Protein AF-I4H5T1-F1 (afdb_monomer_lite)

pLDDT: mean 89.44, std 10.46, range [54.12, 98.19]

Organism: NCBI:txid1160283

Secondary structure (DSSP, 8-state):
------PPPPHHHHHHHHHHHHHHHHHTT--------PPPTTSHHHHHHHHHHHHTPEEEEEETTTEEEEEE-SS-EE----GGGHHHHHHHHHHHT-

Radius of gyration: 22.12 Å; chains: 1; bounding box: 38×36×61 Å

Structure (mmCIF, N/CA/C/O backbone):
data_AF-I4H5T1-F1
#
_entry.id   AF-I4H5T1-F1
#
loop_
_atom_site.group_PDB
_atom_site.id
_atom_site.type_symbol
_atom_site.label_atom_id
_atom_site.label_alt_id
_atom_site.label_comp_id
_atom_site.label_asym_id
_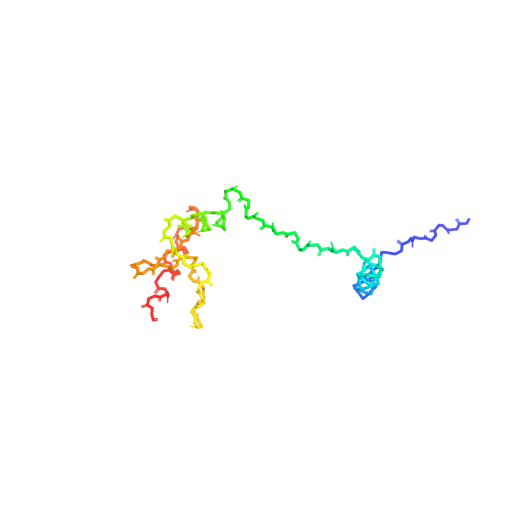atom_site.label_entity_id
_atom_site.label_seq_id
_atom_site.pdbx_PDB_ins_code
_atom_site.Cartn_x
_atom_site.Cartn_y
_atom_site.Cartn_z
_atom_site.occupancy
_atom_site.B_iso_or_equiv
_atom_site.auth_seq_id
_atom_site.auth_comp_id
_atom_site.auth_asym_id
_atom_site.auth_atom_id
_atom_site.pdbx_PDB_model_num
ATOM 1 N N . MET A 1 1 ? 26.052 21.667 -49.206 1.00 54.12 1 MET A N 1
ATOM 2 C CA . MET A 1 1 ? 24.682 21.175 -48.925 1.00 54.12 1 MET A CA 1
ATOM 3 C C . MET A 1 1 ? 24.437 21.208 -47.420 1.00 54.12 1 MET A C 1
ATOM 5 O O . MET A 1 1 ? 25.170 20.553 -46.689 1.00 54.12 1 MET A O 1
ATOM 9 N N . ALA A 1 2 ? 23.473 21.996 -46.937 1.00 59.09 2 ALA A N 1
ATOM 10 C CA . ALA A 1 2 ? 23.173 22.083 -45.505 1.00 59.09 2 ALA A CA 1
ATOM 11 C C . ALA A 1 2 ? 22.423 20.822 -45.033 1.00 59.09 2 ALA A C 1
ATOM 13 O O . ALA A 1 2 ? 21.368 20.485 -45.570 1.00 59.09 2 ALA A O 1
ATOM 14 N N . LYS A 1 3 ? 22.958 20.108 -44.033 1.00 61.84 3 LYS A N 1
ATOM 15 C CA . LYS A 1 3 ? 22.273 18.961 -43.416 1.00 61.84 3 LYS A CA 1
ATOM 16 C C . LYS A 1 3 ? 21.070 19.468 -42.612 1.00 61.84 3 LYS A C 1
ATOM 18 O O . LYS A 1 3 ? 21.237 20.072 -41.555 1.00 61.84 3 LYS A O 1
ATOM 23 N N . ARG A 1 4 ? 19.852 19.213 -43.098 1.00 67.12 4 ARG A N 1
ATOM 24 C CA . ARG A 1 4 ? 18.602 19.504 -42.377 1.00 67.12 4 ARG A CA 1
ATOM 25 C C . ARG A 1 4 ? 18.562 18.667 -41.090 1.00 67.12 4 ARG A C 1
ATOM 27 O O . ARG A 1 4 ? 18.478 17.442 -41.153 1.00 67.12 4 ARG A O 1
ATOM 34 N N . LYS A 1 5 ? 18.648 19.314 -39.920 1.00 63.56 5 LYS A N 1
ATOM 35 C CA . LYS A 1 5 ? 18.497 18.653 -38.611 1.00 63.56 5 LYS A CA 1
ATOM 36 C C . LYS A 1 5 ? 17.097 18.036 -38.535 1.00 63.56 5 LYS A C 1
ATOM 38 O O . LYS A 1 5 ? 16.102 18.747 -38.659 1.00 63.56 5 LYS A O 1
ATOM 43 N N . ARG A 1 6 ? 17.012 16.715 -38.349 1.00 70.62 6 ARG A N 1
ATOM 44 C CA . ARG A 1 6 ? 15.744 16.029 -38.062 1.00 70.62 6 ARG A CA 1
ATOM 45 C C . ARG A 1 6 ? 15.196 16.560 -36.736 1.00 70.62 6 ARG A C 1
ATOM 47 O O . ARG A 1 6 ? 15.814 16.349 -35.697 1.00 70.62 6 ARG A O 1
ATOM 54 N N . GLN A 1 7 ? 14.064 17.257 -36.779 1.00 77.44 7 GLN A N 1
ATOM 55 C CA . GLN A 1 7 ? 13.321 17.624 -35.575 1.00 77.44 7 GLN A CA 1
ATOM 56 C C . GLN A 1 7 ? 12.642 16.384 -34.994 1.00 77.44 7 GLN A C 1
ATOM 58 O O . GLN A 1 7 ? 12.106 15.550 -35.729 1.00 77.44 7 GLN A O 1
ATOM 63 N N . SER A 1 8 ? 12.695 16.257 -33.670 1.00 80.56 8 SER A N 1
ATOM 64 C CA . SER A 1 8 ? 11.978 15.211 -32.958 1.00 80.56 8 SER A CA 1
ATOM 65 C C . SER A 1 8 ? 10.465 15.454 -33.050 1.00 80.56 8 SER A C 1
ATOM 67 O O . SER A 1 8 ? 10.026 16.605 -33.094 1.00 80.56 8 SER A O 1
ATOM 69 N N . PRO A 1 9 ? 9.650 14.388 -33.097 1.00 82.38 9 PRO A N 1
ATOM 70 C CA . PRO A 1 9 ? 8.209 14.536 -33.221 1.00 82.38 9 PRO A CA 1
ATOM 71 C C . PRO A 1 9 ? 7.611 15.204 -31.983 1.00 82.38 9 PRO A C 1
ATOM 73 O O . PRO A 1 9 ? 8.003 14.883 -30.854 1.00 82.38 9 PRO A O 1
ATOM 76 N N . ASN A 1 10 ? 6.632 16.081 -32.191 1.00 91.12 10 ASN A N 1
ATOM 77 C CA . ASN A 1 10 ? 5.891 16.717 -31.102 1.00 91.12 10 ASN A CA 1
ATOM 78 C C . ASN A 1 10 ? 4.903 15.738 -30.428 1.00 91.12 10 ASN A C 1
ATOM 80 O O . ASN A 1 10 ? 4.734 14.598 -30.868 1.00 91.12 10 ASN A O 1
ATOM 84 N N . ALA A 1 11 ? 4.257 16.167 -29.339 1.00 90.88 11 ALA A N 1
ATOM 85 C CA . ALA A 1 11 ? 3.351 15.316 -28.560 1.00 90.88 11 ALA A CA 1
ATOM 86 C C . ALA A 1 11 ? 2.189 14.751 -29.400 1.00 90.88 11 ALA A C 1
ATOM 88 O O . ALA A 1 11 ? 1.937 13.548 -29.357 1.00 90.88 11 ALA A O 1
ATOM 89 N N . ALA A 1 12 ? 1.554 15.583 -30.233 1.00 90.25 12 ALA A N 1
ATOM 90 C CA . ALA A 1 12 ? 0.471 15.155 -31.119 1.00 90.25 12 ALA A CA 1
ATOM 91 C C . ALA A 1 12 ? 0.947 14.101 -32.134 1.00 90.25 12 ALA A C 1
ATOM 93 O O . ALA A 1 12 ? 0.311 13.068 -32.317 1.00 90.25 12 ALA A O 1
ATOM 94 N N . GLN A 1 13 ? 2.121 14.309 -32.737 1.00 90.00 13 GLN A N 1
ATOM 95 C CA . GLN A 1 13 ? 2.724 13.353 -33.666 1.00 90.00 13 GLN A CA 1
ATOM 96 C C . GLN A 1 13 ? 3.083 12.026 -32.988 1.00 90.00 13 GLN A C 1
ATOM 98 O O . GLN A 1 13 ? 2.974 10.976 -33.616 1.00 90.00 13 GLN A O 1
ATOM 103 N N . LYS A 1 14 ? 3.514 12.044 -31.721 1.00 89.94 14 LYS A N 1
ATOM 104 C CA . LYS A 1 14 ? 3.767 10.816 -30.952 1.00 89.94 14 LYS A CA 1
ATOM 105 C C . LYS A 1 14 ? 2.475 10.047 -30.681 1.00 89.94 14 LYS A C 1
ATOM 107 O O . LYS A 1 14 ? 2.473 8.831 -30.840 1.00 89.94 14 LYS A O 1
ATOM 112 N N . LEU A 1 15 ? 1.400 10.751 -30.332 1.00 88.81 15 LEU A N 1
ATOM 113 C CA . LEU A 1 15 ? 0.1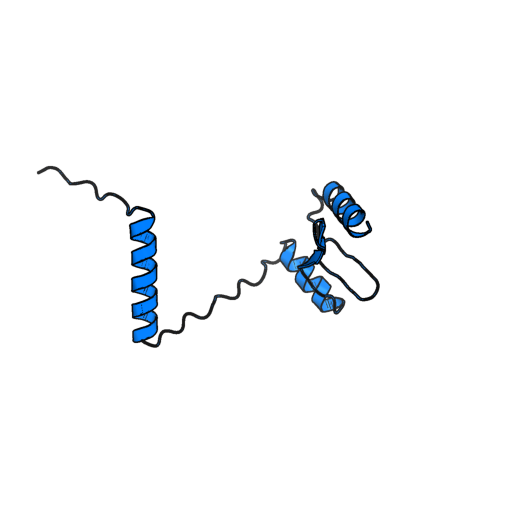02 10.154 -30.022 1.00 88.81 15 LEU A CA 1
ATOM 114 C C . LEU A 1 15 ? -0.522 9.497 -31.260 1.00 88.81 15 LEU A C 1
ATOM 116 O O . LEU A 1 15 ? -0.873 8.321 -31.221 1.00 88.81 15 L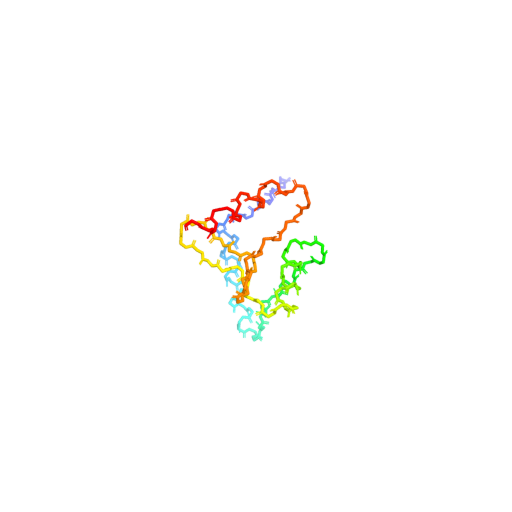EU A O 1
ATOM 120 N N . VAL A 1 16 ? -0.531 10.205 -32.395 1.00 91.25 16 VAL A N 1
ATOM 121 C CA . VAL A 1 16 ? -0.996 9.661 -33.685 1.00 91.25 16 VAL A CA 1
ATOM 122 C C . VAL A 1 16 ? -0.178 8.436 -34.100 1.00 91.25 16 VAL A C 1
ATOM 124 O O . VAL A 1 16 ? -0.731 7.435 -34.546 1.00 91.25 16 VAL A O 1
ATOM 127 N N . ARG A 1 17 ? 1.148 8.474 -33.919 1.00 88.44 17 ARG A N 1
ATOM 128 C CA . ARG A 1 17 ? 2.013 7.319 -34.206 1.00 88.44 17 ARG A CA 1
ATOM 129 C C . ARG A 1 17 ? 1.727 6.117 -33.307 1.00 88.44 17 ARG A C 1
ATOM 131 O O . ARG A 1 17 ? 1.876 4.997 -33.782 1.00 88.44 17 ARG A O 1
ATOM 138 N N . GLY A 1 18 ? 1.358 6.346 -32.046 1.00 88.19 18 GLY A N 1
ATOM 139 C CA . GLY A 1 18 ? 0.906 5.294 -31.133 1.00 88.19 18 GLY A CA 1
ATOM 140 C C . GLY A 1 18 ? -0.358 4.622 -31.661 1.00 88.19 18 GLY A C 1
ATOM 141 O O . GLY A 1 18 ? -0.326 3.437 -31.957 1.00 88.19 18 GLY A O 1
ATOM 142 N N . ALA A 1 19 ? -1.400 5.408 -31.939 1.00 88.19 19 ALA A N 1
ATOM 143 C CA . ALA A 1 19 ? -2.672 4.892 -32.445 1.00 88.19 19 ALA A CA 1
ATOM 144 C C . ALA A 1 19 ? -2.532 4.098 -33.759 1.00 88.19 19 ALA A C 1
ATOM 146 O O . ALA A 1 19 ? -3.131 3.037 -33.914 1.00 88.19 19 ALA A O 1
ATOM 147 N N . ILE A 1 20 ? -1.703 4.574 -34.698 1.00 90.12 20 ILE A N 1
ATOM 148 C CA . ILE A 1 20 ? -1.423 3.849 -35.950 1.00 90.12 20 ILE A CA 1
ATOM 149 C C . ILE A 1 20 ? -0.727 2.512 -35.668 1.00 90.12 20 ILE A C 1
ATOM 151 O O . ILE A 1 20 ? -1.048 1.508 -36.299 1.00 90.12 20 ILE A O 1
ATOM 155 N N . ARG A 1 21 ? 0.231 2.489 -34.735 1.00 88.62 21 ARG A N 1
ATOM 156 C CA . ARG A 1 21 ? 0.925 1.257 -34.344 1.00 88.62 21 ARG A CA 1
ATOM 157 C C . ARG A 1 21 ? -0.052 0.251 -33.743 1.00 88.62 21 ARG A C 1
ATOM 159 O O . ARG A 1 21 ? -0.016 -0.912 -34.130 1.00 88.62 21 ARG A O 1
ATOM 166 N N . ASP A 1 22 ? -0.925 0.705 -32.854 1.00 86.12 22 ASP A N 1
ATOM 167 C CA . ASP A 1 22 ? -1.898 -0.153 -32.177 1.00 86.12 22 ASP A CA 1
ATOM 168 C C . ASP A 1 22 ? -2.904 -0.740 -33.179 1.00 86.12 22 ASP A C 1
ATOM 170 O O . ASP A 1 22 ? -3.173 -1.939 -33.153 1.00 86.12 22 ASP A O 1
ATOM 174 N N . PHE A 1 23 ? -3.359 0.065 -34.146 1.00 86.75 23 PHE A N 1
ATOM 175 C CA . PHE A 1 23 ? -4.210 -0.397 -35.245 1.00 86.75 23 PHE A CA 1
ATOM 176 C C . PHE A 1 23 ? -3.529 -1.463 -36.120 1.00 86.75 23 PHE A C 1
ATOM 178 O O . PHE A 1 23 ? -4.134 -2.483 -36.441 1.00 86.75 23 PHE A O 1
ATOM 185 N N . ILE A 1 24 ? -2.256 -1.264 -36.481 1.00 89.12 24 ILE A N 1
ATOM 186 C CA . ILE A 1 24 ? -1.483 -2.255 -37.250 1.00 89.12 24 ILE A CA 1
ATOM 187 C C . ILE A 1 24 ? -1.334 -3.560 -36.459 1.00 89.12 24 ILE A C 1
ATOM 189 O O . ILE A 1 24 ? -1.498 -4.640 -37.024 1.00 89.12 24 ILE A O 1
ATOM 193 N N . ASN A 1 25 ? -1.044 -3.474 -35.160 1.00 87.44 25 ASN A N 1
ATOM 194 C CA . ASN A 1 25 ? -0.931 -4.650 -34.299 1.00 87.44 25 ASN A CA 1
ATOM 195 C C . ASN A 1 25 ? -2.251 -5.427 -34.247 1.00 87.44 25 ASN A C 1
ATOM 197 O O . ASN A 1 25 ? -2.244 -6.643 -34.423 1.00 87.44 25 ASN A O 1
ATOM 201 N N . GLN A 1 26 ? -3.379 -4.724 -34.120 1.00 85.31 26 GLN A N 1
ATOM 202 C CA . GLN A 1 26 ? -4.706 -5.331 -34.147 1.00 85.31 26 GLN A CA 1
ATOM 203 C C . GLN A 1 26 ? -5.002 -6.040 -35.479 1.00 85.31 26 GLN A C 1
ATOM 205 O O . GLN A 1 26 ? -5.467 -7.178 -35.468 1.00 85.31 26 GLN A O 1
ATOM 210 N N . LEU A 1 27 ? -4.703 -5.408 -36.623 1.00 89.31 27 LEU A N 1
ATOM 211 C CA . LEU A 1 27 ? -4.886 -6.020 -37.948 1.00 89.31 27 LEU A CA 1
ATOM 212 C C . LEU A 1 27 ? -4.039 -7.281 -38.143 1.00 89.31 27 LEU A C 1
ATOM 214 O O . LEU A 1 27 ? -4.487 -8.235 -38.773 1.00 89.31 27 LEU A O 1
ATOM 218 N N . ASN A 1 28 ? -2.829 -7.292 -37.589 1.00 90.81 28 ASN A N 1
ATOM 219 C CA . ASN A 1 28 ? -1.916 -8.428 -37.675 1.00 90.81 28 ASN A CA 1
ATOM 220 C C . ASN A 1 28 ? -2.224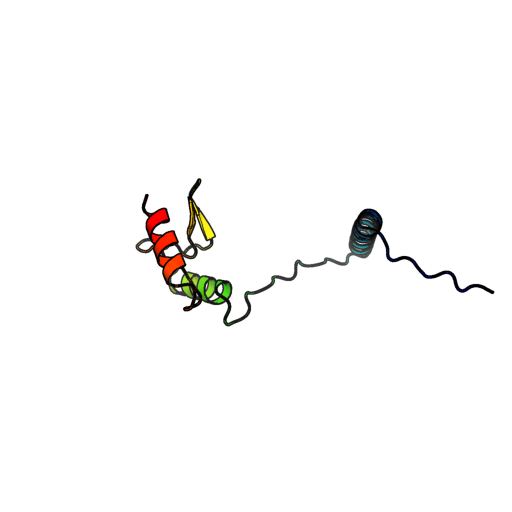 -9.532 -36.648 1.00 90.81 28 ASN A C 1
ATOM 222 O O . ASN A 1 28 ? -1.461 -10.490 -36.549 1.00 90.81 28 ASN A O 1
ATOM 226 N N . GLY A 1 29 ? -3.297 -9.399 -35.858 1.00 84.88 29 GLY A N 1
ATOM 227 C CA . GLY A 1 29 ? -3.629 -10.349 -34.794 1.00 84.88 29 GLY A CA 1
ATOM 228 C C . GLY A 1 29 ? -2.608 -10.371 -33.651 1.00 84.88 29 GLY A C 1
ATOM 229 O O . GLY A 1 29 ? -2.557 -11.335 -32.891 1.00 84.88 29 GLY A O 1
ATOM 230 N N . ILE A 1 30 ? -1.783 -9.327 -33.522 1.00 83.00 30 ILE A N 1
ATOM 231 C CA . ILE A 1 30 ? -0.831 -9.175 -32.422 1.00 83.00 30 ILE A CA 1
ATOM 232 C C . ILE A 1 30 ? -1.611 -8.659 -31.216 1.00 83.00 30 ILE A C 1
ATOM 234 O O . ILE A 1 30 ? -1.921 -7.470 -31.113 1.00 83.00 30 ILE A O 1
ATOM 238 N N . VAL A 1 31 ? -1.923 -9.563 -30.292 1.00 76.56 31 VAL A N 1
ATOM 239 C CA . VAL A 1 31 ? -2.461 -9.199 -28.982 1.00 76.56 31 VAL A CA 1
ATOM 240 C C . VAL A 1 31 ? -1.302 -8.678 -28.139 1.00 76.56 31 VAL A C 1
ATOM 242 O O . VAL A 1 31 ? -0.413 -9.433 -27.754 1.00 76.56 31 VAL A O 1
ATOM 245 N N . ILE A 1 32 ? -1.289 -7.371 -27.876 1.00 73.25 32 ILE A N 1
ATOM 246 C CA . ILE A 1 32 ? -0.416 -6.811 -26.845 1.00 73.25 32 ILE A CA 1
ATOM 247 C C . ILE A 1 32 ? -1.083 -7.136 -25.516 1.00 73.25 32 ILE A C 1
ATOM 249 O O . ILE A 1 32 ? -2.007 -6.436 -25.098 1.00 73.25 32 ILE A O 1
ATOM 253 N N . GLU A 1 33 ? -0.656 -8.218 -24.872 1.00 69.88 33 GLU A N 1
ATOM 254 C CA . GLU A 1 33 ? -1.061 -8.427 -23.490 1.00 69.88 33 GLU A CA 1
ATOM 255 C C . GLU A 1 33 ? -0.502 -7.277 -22.647 1.00 69.88 33 GLU A C 1
ATOM 257 O O . GLU A 1 33 ? 0.670 -6.912 -22.809 1.00 69.88 33 GLU A O 1
ATOM 262 N N . PRO A 1 34 ? -1.323 -6.653 -21.787 1.00 65.31 34 PRO A N 1
ATOM 263 C CA . PRO A 1 34 ? -0.807 -5.672 -20.856 1.00 65.31 34 PRO A CA 1
ATOM 264 C C . PRO A 1 34 ? 0.253 -6.370 -20.011 1.00 65.31 34 PRO A C 1
ATOM 266 O O . PRO A 1 34 ? -0.034 -7.349 -19.324 1.00 65.31 34 PRO A O 1
ATOM 269 N N . GLU A 1 35 ? 1.488 -5.884 -20.089 1.00 68.38 35 GLU A N 1
ATOM 270 C CA . GLU A 1 35 ? 2.565 -6.377 -19.245 1.00 68.38 35 GLU A CA 1
ATOM 271 C C . GLU A 1 35 ? 2.140 -6.141 -17.792 1.00 68.38 35 GLU A C 1
ATOM 273 O O . GLU A 1 35 ? 2.051 -4.999 -17.327 1.00 68.38 35 GLU A O 1
ATOM 278 N N . ILE A 1 36 ? 1.780 -7.221 -17.093 1.00 66.31 36 ILE A N 1
ATOM 279 C CA . ILE A 1 36 ? 1.380 -7.149 -15.693 1.00 66.31 36 ILE A CA 1
ATOM 280 C C . ILE A 1 36 ? 2.655 -6.822 -14.930 1.00 66.31 36 ILE A C 1
ATOM 282 O O . ILE A 1 36 ? 3.477 -7.696 -14.661 1.00 66.31 36 ILE A O 1
ATOM 286 N N . ASN A 1 37 ? 2.862 -5.539 -14.650 1.00 77.62 37 ASN A N 1
ATOM 287 C CA . ASN A 1 37 ? 4.053 -5.081 -13.960 1.00 77.62 37 ASN A CA 1
ATOM 288 C C . ASN A 1 37 ? 3.942 -5.505 -12.494 1.00 77.62 37 ASN A C 1
ATOM 290 O O . ASN A 1 37 ? 3.395 -4.789 -11.653 1.00 77.62 37 ASN A O 1
ATOM 294 N N . THR A 1 38 ? 4.385 -6.728 -12.207 1.00 84.62 38 THR A N 1
ATOM 295 C CA . THR A 1 38 ? 4.440 -7.238 -10.843 1.00 84.62 38 THR A CA 1
ATOM 296 C C . THR A 1 38 ? 5.347 -6.321 -10.034 1.00 84.62 38 THR A C 1
ATOM 298 O O . THR A 1 38 ? 6.441 -5.997 -10.512 1.00 84.62 38 THR A O 1
ATOM 301 N N . PRO A 1 39 ? 4.949 -5.913 -8.818 1.00 90.06 39 PRO A N 1
ATOM 302 C CA . PRO A 1 39 ? 5.784 -5.049 -8.006 1.00 90.06 39 PRO A CA 1
ATOM 303 C C . PRO A 1 39 ? 7.198 -5.612 -7.861 1.00 90.06 39 PRO A C 1
ATOM 305 O O . PRO A 1 39 ? 7.397 -6.806 -7.635 1.00 90.06 39 PRO A O 1
ATOM 308 N N . VAL A 1 40 ? 8.201 -4.747 -7.961 1.00 93.50 40 VAL A N 1
ATOM 309 C CA . VAL A 1 40 ? 9.593 -5.160 -7.774 1.00 93.50 40 VAL A CA 1
ATOM 310 C C . VAL A 1 40 ? 9.843 -5.412 -6.289 1.00 93.50 40 VAL A C 1
ATOM 312 O O . VAL A 1 40 ? 9.511 -4.570 -5.446 1.00 93.50 40 VAL A O 1
ATOM 315 N N . LYS A 1 41 ? 10.464 -6.550 -5.954 1.00 95.50 41 LYS A N 1
ATOM 316 C CA . LYS A 1 41 ? 10.834 -6.884 -4.572 1.00 95.50 41 LYS A CA 1
ATOM 317 C C . LYS A 1 41 ? 11.625 -5.745 -3.927 1.00 95.50 41 LYS A C 1
ATOM 319 O O . LYS A 1 41 ? 12.617 -5.282 -4.480 1.00 95.50 41 LYS A O 1
ATOM 324 N N . GLY A 1 42 ? 11.190 -5.317 -2.742 1.00 93.50 42 GLY A N 1
ATOM 325 C CA . GLY A 1 42 ? 11.788 -4.191 -2.017 1.00 93.50 42 GLY A CA 1
ATOM 326 C C . GLY A 1 42 ? 11.000 -2.880 -2.112 1.00 93.50 42 GLY A C 1
ATOM 327 O O . GLY A 1 42 ? 11.264 -1.970 -1.330 1.00 93.50 42 GLY A O 1
ATOM 328 N N . THR A 1 43 ? 10.025 -2.782 -3.019 1.00 95.94 43 THR A N 1
ATOM 329 C CA . THR A 1 43 ? 9.087 -1.648 -3.078 1.00 95.94 43 THR A CA 1
ATOM 330 C C . THR A 1 43 ? 7.964 -1.794 -2.047 1.00 95.94 43 THR A C 1
ATOM 332 O O . THR A 1 43 ? 7.626 -2.911 -1.654 1.00 95.94 43 THR A O 1
ATOM 335 N N . GLU A 1 44 ? 7.358 -0.677 -1.631 1.00 97.50 44 GLU A N 1
ATOM 336 C CA . GLU A 1 44 ? 6.173 -0.680 -0.750 1.00 97.50 44 GLU A CA 1
ATOM 337 C C . GLU A 1 44 ? 5.038 -1.523 -1.353 1.00 97.50 44 GLU A C 1
ATOM 339 O O . GLU A 1 44 ? 4.479 -2.370 -0.665 1.00 97.50 44 GLU A O 1
ATOM 344 N N . ALA A 1 45 ? 4.797 -1.401 -2.665 1.00 96.81 45 ALA A N 1
ATOM 345 C CA . ALA A 1 45 ? 3.798 -2.192 -3.384 1.00 96.81 45 ALA A CA 1
ATOM 346 C C . ALA A 1 45 ? 4.051 -3.707 -3.295 1.00 96.81 45 ALA A C 1
ATOM 348 O O . ALA A 1 45 ? 3.114 -4.475 -3.100 1.00 96.81 45 ALA A O 1
ATOM 349 N N . TRP A 1 46 ? 5.312 -4.151 -3.378 1.00 97.38 46 TRP A N 1
ATOM 350 C CA . TRP A 1 46 ? 5.631 -5.576 -3.247 1.00 97.38 46 TRP A CA 1
ATOM 351 C C . TRP A 1 46 ? 5.340 -6.106 -1.846 1.00 97.38 46 TRP A C 1
ATOM 353 O O . TRP A 1 46 ? 4.777 -7.188 -1.703 1.00 97.38 46 TRP A O 1
ATOM 363 N N . TYR A 1 47 ? 5.705 -5.349 -0.808 1.00 98.12 47 TYR A N 1
ATOM 364 C CA . TYR A 1 47 ? 5.417 -5.746 0.570 1.00 98.12 47 TYR A CA 1
ATOM 365 C C . TYR A 1 47 ? 3.921 -5.677 0.891 1.00 98.12 47 TYR A C 1
ATOM 367 O O . TYR A 1 47 ? 3.431 -6.575 1.567 1.00 98.12 47 TYR A O 1
ATOM 375 N N . ARG A 1 48 ? 3.195 -4.681 0.369 1.00 97.94 48 ARG A N 1
ATOM 376 C CA . ARG A 1 48 ? 1.731 -4.578 0.451 1.00 97.94 48 ARG A CA 1
ATOM 377 C C . ARG A 1 48 ? 1.059 -5.812 -0.135 1.00 97.94 48 ARG A C 1
ATOM 379 O O . ARG A 1 48 ? 0.282 -6.456 0.560 1.00 97.94 48 ARG A O 1
ATOM 386 N N . ASP A 1 49 ? 1.384 -6.166 -1.377 1.00 97.44 49 ASP A N 1
ATOM 387 C CA . ASP A 1 49 ? 0.728 -7.282 -2.070 1.00 97.44 49 ASP A CA 1
ATOM 388 C C . ASP A 1 49 ? 1.076 -8.626 -1.431 1.00 97.44 49 ASP A C 1
ATOM 390 O O . ASP A 1 49 ? 0.199 -9.469 -1.242 1.00 97.44 49 ASP A O 1
ATOM 394 N N . LYS A 1 50 ? 2.339 -8.803 -1.021 1.00 97.44 50 LYS A N 1
ATOM 395 C CA . LYS A 1 50 ? 2.757 -9.980 -0.260 1.00 97.44 50 LYS A CA 1
ATOM 396 C C . LYS A 1 50 ? 1.969 -10.099 1.052 1.00 97.44 50 LYS A C 1
ATOM 398 O O . LYS A 1 50 ? 1.413 -11.158 1.323 1.00 97.44 50 LYS A O 1
ATOM 403 N N . LEU A 1 51 ? 1.915 -9.028 1.844 1.00 98.00 51 LEU A N 1
ATOM 404 C CA . LEU A 1 51 ? 1.257 -9.028 3.151 1.00 98.00 51 LEU A CA 1
ATOM 405 C C . LEU A 1 51 ? -0.258 -9.226 3.026 1.00 98.00 51 LEU A C 1
ATOM 407 O O . LEU A 1 51 ? -0.843 -9.996 3.779 1.00 98.00 51 LEU A O 1
ATOM 411 N N . ALA A 1 52 ? -0.893 -8.579 2.048 1.00 98.00 52 ALA A N 1
ATOM 412 C CA . ALA A 1 52 ? -2.306 -8.778 1.756 1.00 98.00 52 ALA A CA 1
ATOM 413 C C . ALA A 1 52 ? -2.609 -10.235 1.384 1.00 98.00 52 ALA A C 1
ATOM 415 O O . ALA A 1 52 ? -3.573 -10.799 1.893 1.00 98.00 52 ALA A O 1
ATOM 416 N N . GLY A 1 53 ? -1.763 -10.865 0.561 1.00 97.44 53 GLY A N 1
ATOM 417 C CA . GLY A 1 53 ? -1.886 -12.284 0.227 1.00 97.44 53 GLY A CA 1
ATOM 418 C C . GLY A 1 53 ? -1.743 -13.205 1.443 1.00 97.44 53 GLY A C 1
ATOM 419 O O . GLY A 1 53 ? -2.516 -14.147 1.587 1.00 97.44 53 GLY A O 1
ATOM 420 N N . GLU A 1 54 ? -0.798 -12.913 2.341 1.00 97.88 54 GLU A N 1
ATOM 421 C CA . GLU A 1 54 ? -0.582 -13.680 3.578 1.00 97.88 54 GLU A CA 1
ATOM 422 C C . GLU A 1 54 ? -1.742 -13.534 4.579 1.00 97.88 54 GLU A C 1
ATOM 424 O O . GLU A 1 54 ? -2.077 -14.494 5.271 1.00 97.88 54 GLU A O 1
ATOM 429 N N . LEU A 1 55 ? -2.371 -12.357 4.642 1.00 97.88 55 LEU A N 1
ATOM 430 C CA . LEU A 1 55 ? -3.441 -12.044 5.598 1.00 97.88 55 LEU A CA 1
ATOM 431 C C . LEU A 1 55 ? -4.861 -12.197 5.028 1.00 97.88 55 LEU A C 1
ATOM 433 O O . LEU A 1 55 ? -5.835 -11.991 5.751 1.00 97.88 55 LEU A O 1
ATOM 437 N N . GLY A 1 56 ? -5.007 -12.509 3.737 1.00 96.81 56 GLY A N 1
ATOM 438 C CA . GLY A 1 56 ? -6.307 -12.479 3.056 1.00 96.81 56 GLY A CA 1
ATOM 439 C C . GLY A 1 56 ? -6.933 -11.076 3.002 1.00 96.81 56 GLY A C 1
ATOM 440 O O . GLY A 1 56 ? -8.156 -10.943 3.009 1.00 96.81 56 GLY A O 1
ATOM 441 N N . GLY A 1 57 ? -6.102 -10.030 2.997 1.00 97.19 57 GLY A N 1
ATOM 442 C CA . GLY A 1 57 ? -6.518 -8.629 2.990 1.00 97.19 57 GLY A CA 1
ATOM 443 C C . GLY A 1 57 ? -6.789 -8.074 1.588 1.00 97.19 57 GLY A C 1
ATOM 444 O O . GLY A 1 57 ? -6.299 -8.585 0.581 1.00 97.19 57 GLY A O 1
ATOM 445 N N . LYS A 1 58 ? -7.555 -6.983 1.521 1.00 97.81 58 LYS A N 1
ATOM 446 C CA . LYS A 1 58 ? -7.775 -6.193 0.297 1.00 97.81 58 LYS A CA 1
ATOM 447 C C . LYS A 1 58 ? -6.743 -5.077 0.209 1.00 97.81 58 LYS A C 1
ATOM 449 O O . LYS A 1 58 ? -6.444 -4.461 1.228 1.00 97.81 58 LYS A O 1
ATOM 454 N N . THR A 1 59 ? -6.245 -4.785 -0.990 1.00 97.50 59 THR A N 1
ATOM 455 C CA . THR A 1 59 ? -5.274 -3.704 -1.210 1.00 97.50 59 THR A CA 1
ATOM 456 C C . THR A 1 59 ? -5.916 -2.432 -1.751 1.00 97.50 59 THR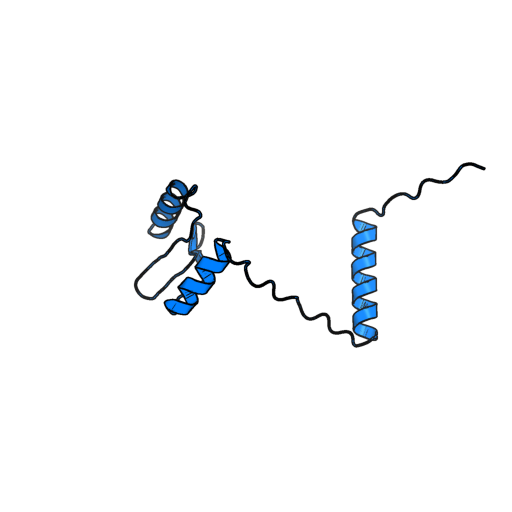 A C 1
ATOM 458 O O . THR A 1 59 ? -6.961 -2.489 -2.401 1.00 97.50 59 THR A O 1
ATOM 461 N N . GLU A 1 60 ? -5.275 -1.285 -1.495 1.00 93.00 60 GLU A N 1
ATOM 462 C CA . GLU A 1 60 ? -5.624 0.026 -2.076 1.00 93.00 60 GLU A CA 1
ATOM 463 C C . GLU A 1 60 ? -7.105 0.409 -1.890 1.00 93.00 60 GLU A C 1
ATOM 465 O O . GLU A 1 60 ? -7.762 0.936 -2.795 1.00 93.00 60 GLU A O 1
ATOM 470 N N . VAL A 1 61 ? -7.653 0.126 -0.706 1.00 95.56 61 VAL A N 1
ATOM 471 C CA . VAL A 1 61 ? -9.075 0.329 -0.410 1.00 95.56 61 VAL A CA 1
ATOM 472 C C . VAL A 1 61 ? -9.358 1.814 -0.228 1.00 95.56 61 VAL A C 1
ATOM 474 O O . VAL A 1 61 ? -8.843 2.448 0.690 1.00 95.56 61 VAL A O 1
ATOM 477 N N . TYR A 1 62 ? -10.185 2.372 -1.109 1.00 95.50 62 TYR A N 1
ATOM 478 C CA . TYR A 1 62 ? -10.498 3.796 -1.119 1.00 95.50 62 TYR A CA 1
ATOM 479 C C . TYR A 1 62 ? -11.388 4.208 0.061 1.00 95.50 62 TYR A C 1
ATOM 481 O O . TYR A 1 62 ? -12.436 3.605 0.293 1.00 95.50 62 TYR A O 1
ATOM 489 N N . ILE A 1 63 ? -10.990 5.278 0.748 1.00 92.56 63 ILE A N 1
ATOM 490 C CA . ILE A 1 63 ? -11.800 6.006 1.723 1.00 92.56 63 ILE A CA 1
ATOM 491 C C . ILE A 1 63 ? -12.078 7.392 1.145 1.00 92.56 63 ILE A C 1
ATOM 493 O O . ILE A 1 63 ? -11.146 8.151 0.853 1.00 92.56 63 ILE A O 1
ATOM 497 N N . ASP A 1 64 ? -13.361 7.726 1.000 1.00 89.25 64 ASP A N 1
ATOM 498 C CA . ASP A 1 64 ? -13.780 9.015 0.451 1.00 89.25 64 ASP A CA 1
ATOM 499 C C . ASP A 1 64 ? -13.119 10.176 1.204 1.00 89.25 64 ASP A C 1
ATOM 501 O O . ASP A 1 64 ? -13.146 10.232 2.431 1.00 89.25 64 ASP A O 1
ATOM 505 N N . LYS A 1 65 ? -12.503 11.096 0.452 1.00 85.44 65 LYS A N 1
ATOM 506 C CA . LYS A 1 65 ? -11.835 12.320 0.944 1.00 85.44 65 LYS A CA 1
ATOM 507 C C . LYS A 1 65 ? -10.630 12.131 1.876 1.00 85.44 65 LYS A C 1
ATOM 509 O O . LYS A 1 65 ? -10.013 13.134 2.229 1.00 85.44 65 LYS A O 1
ATOM 514 N N . VAL A 1 66 ? -10.254 10.902 2.231 1.00 90.25 66 VAL A N 1
ATOM 515 C CA . VAL A 1 66 ? -9.112 10.628 3.120 1.00 90.25 66 VAL A CA 1
ATOM 516 C C . VAL A 1 66 ? -7.922 10.067 2.347 1.00 90.25 66 VAL A C 1
ATOM 518 O O . VAL A 1 66 ? -6.806 10.563 2.489 1.00 90.25 66 VAL A O 1
ATOM 521 N N . GLY A 1 67 ? -8.141 9.051 1.510 1.00 92.25 67 GLY A N 1
ATOM 522 C CA . GLY A 1 67 ? -7.053 8.376 0.806 1.00 92.25 67 GLY A CA 1
ATOM 523 C C . GLY A 1 67 ? -7.350 6.912 0.514 1.00 92.25 67 GLY A C 1
ATOM 524 O O . GLY A 1 67 ? -8.494 6.539 0.264 1.00 92.25 67 GLY A O 1
ATOM 525 N N . ARG A 1 68 ? -6.307 6.078 0.511 1.00 96.06 68 ARG A N 1
ATOM 526 C CA . ARG A 1 68 ? -6.417 4.635 0.273 1.00 96.06 68 ARG A CA 1
ATOM 527 C C . ARG A 1 68 ? -5.668 3.880 1.353 1.00 96.06 68 ARG A C 1
ATOM 529 O O . ARG A 1 68 ? -4.513 4.189 1.596 1.00 96.06 68 ARG A O 1
ATOM 536 N N . ILE A 1 69 ? -6.315 2.884 1.944 1.00 97.06 69 ILE A N 1
ATOM 537 C CA . ILE A 1 69 ? -5.670 1.949 2.862 1.00 97.06 69 ILE A CA 1
ATOM 538 C C . ILE A 1 69 ? -4.824 0.977 2.040 1.00 97.06 69 ILE A C 1
ATOM 540 O O . ILE A 1 69 ? -5.346 0.343 1.118 1.00 97.06 69 ILE A O 1
ATOM 544 N N . ASP A 1 70 ? -3.553 0.813 2.401 1.00 97.69 70 ASP A N 1
ATOM 545 C CA . ASP A 1 70 ? -2.661 -0.120 1.711 1.00 97.69 70 ASP A CA 1
ATOM 546 C C . ASP A 1 70 ? -3.148 -1.566 1.824 1.00 97.69 70 ASP A C 1
ATOM 548 O O . ASP A 1 70 ? -3.261 -2.237 0.797 1.00 97.69 70 ASP A O 1
ATOM 552 N N . VAL A 1 71 ? -3.453 -2.040 3.042 1.00 98.19 71 VAL A N 1
ATOM 553 C CA . VAL A 1 71 ? -4.054 -3.361 3.293 1.00 98.19 71 VAL A CA 1
ATOM 554 C C . VAL A 1 71 ? -5.162 -3.268 4.347 1.00 98.19 71 VAL A C 1
ATOM 556 O O . VAL A 1 71 ? -4.939 -2.792 5.460 1.00 98.19 71 VAL A O 1
ATOM 559 N N . LEU A 1 72 ? -6.351 -3.764 4.004 1.00 97.50 72 LEU A N 1
ATOM 560 C CA . LEU A 1 72 ? -7.505 -3.876 4.897 1.00 97.50 72 LEU A CA 1
ATOM 561 C C . LEU A 1 72 ? -7.866 -5.351 5.100 1.00 97.50 72 LEU A C 1
ATOM 563 O O . LEU A 1 72 ? -8.193 -6.048 4.135 1.00 97.50 72 LEU A O 1
ATOM 567 N N . THR A 1 73 ? -7.837 -5.813 6.346 1.00 97.25 73 THR A N 1
ATOM 568 C CA . THR A 1 73 ? -8.321 -7.143 6.748 1.00 97.25 73 THR A CA 1
ATOM 569 C C . THR A 1 73 ? -9.660 -7.004 7.487 1.00 97.25 73 THR A C 1
ATOM 571 O O . THR A 1 73 ? -10.252 -5.925 7.542 1.00 97.25 73 THR A O 1
ATOM 574 N N . ASN A 1 74 ? -10.161 -8.097 8.066 1.00 96.88 74 ASN A N 1
ATOM 575 C CA . ASN A 1 74 ? -11.358 -8.052 8.909 1.00 96.88 74 ASN A CA 1
ATOM 576 C C . ASN A 1 74 ? -11.110 -7.378 10.271 1.00 96.88 74 ASN A C 1
ATOM 578 O O . ASN A 1 74 ? -12.071 -6.991 10.933 1.00 96.88 74 ASN A O 1
ATOM 582 N N . THR A 1 75 ? -9.852 -7.275 10.708 1.00 96.94 75 THR A N 1
ATOM 583 C CA . THR A 1 75 ? -9.478 -6.868 12.073 1.00 96.94 75 THR A CA 1
ATOM 584 C C . THR A 1 75 ? -8.421 -5.766 12.117 1.00 96.94 75 THR A C 1
ATOM 586 O O . THR A 1 75 ? -8.269 -5.116 13.149 1.00 96.94 75 THR A O 1
ATOM 589 N N . GLU A 1 76 ? -7.722 -5.501 11.012 1.00 96.31 76 GLU A N 1
ATOM 590 C CA . GLU A 1 76 ? -6.635 -4.532 10.934 1.00 96.31 76 GLU A CA 1
ATOM 591 C C . GLU A 1 76 ? -6.759 -3.592 9.728 1.00 96.31 76 GLU A C 1
ATOM 593 O O . GLU A 1 76 ? -7.144 -3.976 8.621 1.00 96.31 76 GLU A O 1
ATOM 598 N N . ILE A 1 77 ? -6.319 -2.353 9.953 1.00 96.25 77 ILE A N 1
ATOM 599 C CA . ILE A 1 77 ? -5.928 -1.395 8.919 1.00 96.25 77 ILE A CA 1
ATOM 600 C C . ILE A 1 77 ? -4.404 -1.317 8.960 1.00 96.25 77 ILE A C 1
ATOM 602 O O . ILE A 1 77 ? -3.823 -1.027 10.008 1.00 96.25 77 ILE A O 1
ATOM 606 N N . ILE A 1 78 ? -3.756 -1.580 7.828 1.00 97.44 78 ILE A N 1
ATOM 607 C CA . ILE A 1 78 ? -2.300 -1.656 7.735 1.00 97.44 78 ILE A CA 1
ATOM 608 C C . ILE A 1 78 ? -1.810 -0.690 6.656 1.00 97.44 78 ILE A C 1
ATOM 610 O O . ILE A 1 78 ? -2.327 -0.665 5.542 1.00 97.44 78 ILE A O 1
ATOM 614 N N . GLU A 1 79 ? -0.775 0.073 7.001 1.00 97.69 79 GLU A N 1
ATOM 615 C CA . GLU A 1 79 ? -0.037 0.984 6.123 1.00 97.69 79 GLU A CA 1
ATOM 616 C C . GLU A 1 79 ? 1.388 0.443 5.941 1.00 97.69 79 GLU A C 1
ATOM 618 O O . GLU A 1 79 ? 2.095 0.178 6.920 1.00 97.69 79 GLU A O 1
ATOM 623 N N . VAL A 1 80 ? 1.828 0.288 4.695 1.00 97.75 80 VAL A N 1
ATOM 624 C CA . VAL A 1 80 ? 3.143 -0.240 4.334 1.00 97.75 80 VAL A CA 1
ATOM 625 C C . VAL A 1 80 ? 4.032 0.907 3.884 1.00 97.75 80 VAL A C 1
ATOM 627 O O . VAL A 1 80 ? 3.819 1.528 2.849 1.00 97.75 80 VAL A O 1
ATOM 630 N N . LYS A 1 81 ? 5.101 1.160 4.643 1.00 97.62 81 LYS A N 1
ATOM 631 C CA . LYS A 1 81 ? 6.024 2.260 4.360 1.00 97.62 81 LYS A CA 1
ATOM 632 C C . LYS A 1 81 ? 7.475 1.824 4.348 1.00 97.62 81 LYS A C 1
ATOM 634 O O . L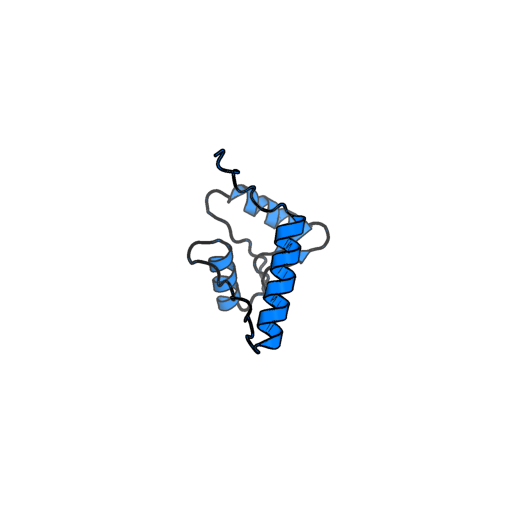YS A 1 81 ? 7.905 0.988 5.142 1.00 97.62 81 LYS A O 1
ATOM 639 N N . ASN A 1 82 ? 8.279 2.488 3.526 1.00 96.81 82 ASN A N 1
ATOM 640 C CA . ASN A 1 82 ? 9.710 2.563 3.737 1.00 96.81 82 ASN A CA 1
ATOM 641 C C . ASN A 1 82 ? 9.973 3.147 5.133 1.00 96.81 82 ASN A C 1
ATOM 643 O O . ASN A 1 82 ? 9.337 4.121 5.539 1.00 96.81 82 ASN A O 1
ATOM 647 N N . THR A 1 83 ? 10.949 2.596 5.853 1.00 96.50 83 THR A N 1
ATOM 648 C CA . THR A 1 83 ? 11.242 2.981 7.243 1.00 96.50 83 THR A CA 1
ATOM 649 C C . THR A 1 83 ? 11.519 4.474 7.413 1.00 96.50 83 THR A C 1
ATOM 651 O O . THR A 1 83 ? 11.148 5.049 8.434 1.00 96.50 83 THR A O 1
ATOM 654 N N . LYS A 1 84 ? 12.086 5.152 6.406 1.00 97.00 84 LYS A N 1
ATOM 655 C CA . LYS A 1 84 ? 12.295 6.612 6.435 1.00 97.00 84 LYS A CA 1
ATOM 656 C C . LYS A 1 84 ? 10.981 7.408 6.490 1.00 97.00 84 LYS A C 1
ATOM 658 O O . LYS A 1 84 ? 10.976 8.536 6.975 1.00 97.00 84 LYS A O 1
ATOM 663 N N . GLY A 1 85 ? 9.877 6.826 6.026 1.00 97.06 85 GLY A N 1
ATOM 664 C CA . GLY A 1 85 ? 8.544 7.424 5.978 1.00 97.06 85 GLY A CA 1
ATOM 665 C C . GLY A 1 85 ? 7.681 7.186 7.220 1.00 97.06 85 GLY A C 1
ATOM 666 O O . GLY A 1 85 ? 6.507 7.552 7.199 1.00 97.06 85 GLY A O 1
ATOM 667 N N . TRP A 1 86 ? 8.212 6.611 8.305 1.00 96.94 86 TRP A N 1
ATOM 668 C CA . TRP A 1 86 ? 7.409 6.168 9.457 1.00 96.94 86 TRP A CA 1
ATOM 669 C C . TRP A 1 86 ? 6.488 7.250 10.055 1.00 96.94 86 TRP A C 1
ATOM 671 O O . TRP A 1 86 ? 5.353 6.958 10.421 1.00 96.94 86 TRP A O 1
ATOM 681 N N . LYS A 1 87 ? 6.922 8.520 10.106 1.00 97.75 87 LYS A N 1
ATOM 682 C CA . LYS A 1 87 ? 6.079 9.624 10.608 1.00 97.75 87 LYS A CA 1
ATOM 683 C C . LYS A 1 87 ? 4.850 9.855 9.730 1.00 97.75 87 LYS A C 1
ATOM 685 O O . LYS A 1 87 ? 3.768 10.105 10.251 1.00 97.75 87 LYS A O 1
ATOM 690 N N . SER A 1 88 ? 5.021 9.764 8.410 1.00 96.50 88 SER A N 1
ATOM 691 C CA . SER A 1 88 ? 3.911 9.905 7.462 1.00 96.50 88 SER A CA 1
ATOM 692 C C . SER A 1 88 ? 2.925 8.745 7.583 1.00 96.50 88 SER A C 1
ATOM 694 O O . SER A 1 88 ? 1.726 8.991 7.585 1.00 96.50 88 SER A O 1
ATOM 696 N N . ALA A 1 89 ? 3.415 7.519 7.806 1.00 96.31 89 ALA A N 1
ATOM 697 C CA . ALA A 1 89 ? 2.566 6.349 8.028 1.00 96.31 89 ALA A CA 1
ATOM 698 C C . ALA A 1 89 ? 1.653 6.526 9.255 1.00 96.31 89 ALA A C 1
ATOM 700 O O . ALA A 1 89 ? 0.458 6.267 9.178 1.00 96.31 89 ALA A O 1
ATOM 701 N N . ILE A 1 90 ? 2.181 7.068 10.362 1.00 96.19 90 ILE A N 1
ATOM 702 C CA . ILE A 1 90 ? 1.365 7.403 11.543 1.00 96.19 90 ILE A CA 1
ATOM 703 C C . ILE A 1 90 ? 0.279 8.431 11.200 1.00 96.19 90 ILE A C 1
ATOM 705 O O . ILE A 1 90 ? -0.845 8.315 11.683 1.00 96.19 90 ILE A O 1
ATOM 709 N N . GLY A 1 91 ? 0.609 9.446 10.395 1.00 95.88 91 GLY A N 1
ATOM 710 C CA . GLY A 1 91 ? -0.362 10.437 9.927 1.00 95.88 91 GLY A CA 1
ATOM 711 C C . GLY A 1 91 ? -1.504 9.797 9.140 1.00 95.88 91 GLY A C 1
ATOM 712 O O . GLY A 1 91 ? -2.661 10.043 9.457 1.00 95.88 91 GLY A O 1
ATOM 713 N N . GLN A 1 92 ? -1.176 8.922 8.186 1.00 95.25 92 GLN A N 1
ATOM 714 C CA . GLN A 1 92 ? -2.162 8.216 7.364 1.00 95.25 92 GLN A CA 1
ATOM 715 C C . GLN A 1 92 ? -3.084 7.324 8.204 1.00 95.25 92 GLN A C 1
ATOM 717 O O . GLN A 1 92 ? -4.300 7.472 8.134 1.00 95.25 92 GLN A O 1
ATOM 722 N N . ILE A 1 93 ? -2.521 6.497 9.095 1.00 94.69 93 ILE A N 1
ATOM 723 C CA . ILE A 1 93 ? -3.312 5.645 9.998 1.00 94.69 93 ILE A CA 1
ATOM 724 C C . ILE A 1 93 ? -4.272 6.472 10.865 1.00 94.69 93 ILE A C 1
ATOM 726 O O . ILE A 1 93 ? -5.425 6.085 11.046 1.00 94.69 93 ILE A O 1
ATOM 730 N N . LYS A 1 94 ? -3.831 7.630 11.376 1.00 94.25 94 LYS A N 1
ATOM 731 C CA . LYS A 1 94 ? -4.706 8.531 12.142 1.00 94.25 94 LYS A CA 1
ATOM 732 C C . LYS A 1 94 ? -5.853 9.077 11.300 1.00 94.25 94 LYS A C 1
ATOM 734 O O . LYS A 1 94 ? -6.952 9.210 11.823 1.00 94.25 94 LYS A O 1
ATOM 739 N N . SER A 1 95 ? -5.600 9.404 10.035 1.00 93.50 95 SER A N 1
ATOM 740 C CA . SER A 1 95 ? -6.621 9.919 9.124 1.00 93.50 95 SER A CA 1
ATOM 741 C C . SER A 1 95 ? -7.646 8.856 8.725 1.00 93.50 95 SER A C 1
ATOM 743 O O . SER A 1 95 ? -8.808 9.197 8.554 1.00 93.50 95 SER A O 1
ATOM 745 N N . TYR A 1 96 ? -7.258 7.579 8.622 1.00 91.94 96 TYR A N 1
ATOM 746 C CA . TYR A 1 96 ? -8.188 6.494 8.275 1.00 91.94 96 TYR A CA 1
ATOM 747 C C . TYR A 1 96 ? -9.240 6.205 9.354 1.00 91.94 96 TYR A C 1
ATOM 749 O O . TYR A 1 96 ? -10.301 5.683 9.035 1.00 91.94 96 TYR A O 1
ATOM 757 N N . GLY A 1 97 ? -8.947 6.506 10.622 1.00 80.62 97 GLY A N 1
ATOM 758 C CA . GLY A 1 97 ? -9.857 6.261 11.746 1.00 80.62 97 GLY A CA 1
ATOM 759 C C . GLY A 1 97 ? -10.830 7.404 12.061 1.00 80.62 97 GLY A C 1
ATOM 760 O O . GLY A 1 97 ? -11.430 7.369 13.135 1.00 80.62 97 GLY A O 1
ATOM 761 N N . GLN A 1 98 ? -10.923 8.429 11.205 1.00 67.06 98 GLN A N 1
ATOM 762 C CA . GLN A 1 98 ? -11.792 9.601 11.392 1.00 67.06 98 GLN A CA 1
ATOM 763 C C . GLN A 1 98 ? -13.128 9.479 10.664 1.00 67.06 98 GLN A C 1
ATOM 765 O O . GLN A 1 98 ? -13.165 8.851 9.584 1.00 67.06 98 GLN A O 1
#

Foldseek 3Di:
DDDDDDDDDDPVRVVVVVVVVVVVCVVVVNDPDPPPPQDDPPDLLNVLVVVCVVQVWDAQCDDPPQGGQGTDHPPDGDDGDDPVCVVVRVVSVVSVVD

Sequence (98 aa):
MAKRKRQSPNAAQKLVRGAIRDFINQLNGIVIEPEINTPVKGTEAWYRDKLAGELGGKTEVYIDKVGRIDVLTNTEIIEVKNTKGWKSAIGQIKSYGQ